Protein AF-A0A520DDN2-F1 (afdb_monomer)

Sequence (140 aa):
MNTTFFPETPAEPDDVPALVARLADALLRRGAMLATAESCTGGLIAGACTDLAGSSAWFDRGYVSYSNEAKAELLGVDAALIAANGAVSEPVARAMAEGAVARTNGRARVAVAVTGVAGPTGGSADKPVGTVWFGWAVDG

Secondary structure (DSSP, 8-state):
--------PPPPPPPHHHHHHHHHHHHHHHT--EEEEESTTTTHHHHHHHHSTTGGGTEEEEEE--SHHHIIIII---HHHHHHH-SSSHHHHHHHHHHHHHTTTTS--EEEEEEE--SSS---SSS-TT-EEEEEEE--

Mean predicted aligned error: 6.08 Å

Structure (mmCIF, N/CA/C/O backbone):
data_AF-A0A520DDN2-F1
#
_entry.id   AF-A0A520DDN2-F1
#
loop_
_atom_site.group_PDB
_atom_site.id
_atom_site.type_symbol
_atom_site.label_atom_id
_atom_site.label_alt_id
_atom_site.label_comp_id
_atom_site.label_asym_id
_atom_site.label_entity_id
_atom_site.label_seq_id
_atom_site.pdbx_PDB_ins_code
_atom_site.Cartn_x
_atom_site.Cartn_y
_atom_site.Cartn_z
_atom_site.occupancy
_atom_site.B_iso_or_equiv
_atom_site.auth_seq_id
_atom_site.auth_comp_id
_atom_site.auth_asym_id
_atom_site.auth_atom_id
_atom_site.pdbx_PDB_model_num
ATOM 1 N N . MET A 1 1 ? -45.063 -3.574 -23.829 1.00 41.28 1 MET A N 1
ATOM 2 C CA . MET A 1 1 ? -43.691 -3.877 -23.369 1.00 41.28 1 MET A CA 1
ATOM 3 C C . MET A 1 1 ? -42.887 -2.607 -23.570 1.00 41.28 1 MET A C 1
ATOM 5 O O . MET A 1 1 ? -42.672 -2.236 -24.712 1.00 41.28 1 MET A O 1
ATOM 9 N N . ASN A 1 2 ? -42.609 -1.868 -22.494 1.00 33.78 2 ASN A N 1
ATOM 10 C CA . ASN A 1 2 ? -41.931 -0.573 -22.560 1.00 33.78 2 ASN A CA 1
ATOM 11 C C . ASN A 1 2 ? -40.497 -0.762 -22.060 1.00 33.78 2 ASN A C 1
ATOM 13 O O . ASN A 1 2 ? -40.289 -0.974 -20.867 1.00 33.78 2 ASN A O 1
ATOM 17 N N . THR A 1 3 ? -39.536 -0.762 -22.976 1.00 40.25 3 THR A N 1
ATOM 18 C CA . THR A 1 3 ? -38.112 -0.884 -22.660 1.00 40.25 3 THR A CA 1
ATOM 19 C C . THR A 1 3 ? -37.570 0.524 -22.452 1.00 40.25 3 THR A C 1
ATOM 21 O O . THR A 1 3 ? -37.265 1.227 -23.412 1.00 40.25 3 THR A O 1
ATOM 24 N N . THR A 1 4 ? -37.506 0.972 -21.200 1.00 45.25 4 THR A N 1
ATOM 25 C CA . THR A 1 4 ? -36.822 2.222 -20.857 1.00 45.25 4 THR A CA 1
ATOM 26 C C . THR A 1 4 ? -35.322 1.996 -21.020 1.00 45.25 4 THR A C 1
ATOM 28 O O . THR A 1 4 ? -34.721 1.210 -20.291 1.00 45.25 4 THR A O 1
ATOM 31 N N . PHE A 1 5 ? -34.733 2.652 -22.015 1.00 50.38 5 PHE A N 1
ATOM 32 C CA . PHE A 1 5 ? -33.292 2.713 -22.221 1.00 50.38 5 PHE A CA 1
ATOM 33 C C . PHE A 1 5 ? -32.734 3.742 -21.229 1.00 50.38 5 PHE A C 1
ATOM 35 O O . PHE A 1 5 ? -32.996 4.935 -21.374 1.00 50.38 5 PHE A O 1
ATOM 42 N N . PHE A 1 6 ? -32.024 3.294 -20.195 1.00 48.97 6 PHE A N 1
ATOM 43 C CA . PHE A 1 6 ? -31.184 4.185 -19.398 1.00 48.97 6 PHE A CA 1
ATOM 44 C C . PHE A 1 6 ? -29.849 4.316 -20.134 1.00 48.97 6 PHE A C 1
ATOM 46 O O . PHE A 1 6 ? -29.169 3.303 -20.303 1.00 48.97 6 PHE A O 1
ATOM 53 N N . PRO A 1 7 ? -29.457 5.508 -20.611 1.00 48.28 7 PRO A N 1
ATOM 54 C CA . PRO A 1 7 ? -28.074 5.705 -20.992 1.00 48.28 7 PRO A CA 1
ATOM 55 C C . PRO A 1 7 ? -27.267 5.695 -19.691 1.00 48.28 7 PRO A C 1
ATOM 57 O O . PRO A 1 7 ? -27.380 6.616 -18.885 1.00 48.28 7 PRO A O 1
ATOM 60 N N . GLU A 1 8 ? -26.481 4.644 -19.454 1.00 53.81 8 GLU A N 1
ATOM 61 C CA . GLU A 1 8 ? -25.382 4.750 -18.498 1.00 53.81 8 GLU A CA 1
ATOM 62 C C . GLU A 1 8 ? -24.346 5.683 -19.118 1.00 53.81 8 GLU A C 1
ATOM 64 O O . GLU A 1 8 ? -23.491 5.284 -19.908 1.00 53.81 8 GLU A O 1
ATOM 69 N N . THR A 1 9 ? -24.469 6.972 -18.816 1.00 53.81 9 THR A N 1
ATOM 70 C CA . THR A 1 9 ? -23.337 7.886 -18.910 1.00 53.81 9 THR A CA 1
ATOM 71 C C . THR A 1 9 ? -22.232 7.274 -18.044 1.00 53.81 9 THR A C 1
ATOM 73 O O . THR A 1 9 ? -22.522 6.966 -16.884 1.00 53.81 9 THR A O 1
ATOM 76 N N . PRO A 1 10 ? -20.998 7.064 -18.542 1.00 53.00 10 PRO A N 1
ATOM 77 C CA . PRO A 1 10 ? -19.908 6.670 -17.662 1.00 53.00 10 PRO A CA 1
ATOM 78 C C . PRO A 1 10 ? -19.833 7.739 -16.574 1.00 53.00 10 PRO A C 1
ATOM 80 O O . PRO A 1 10 ? -19.725 8.923 -16.904 1.00 53.00 10 PRO A O 1
ATOM 83 N N . ALA A 1 11 ? -19.986 7.351 -15.307 1.00 61.81 11 ALA A N 1
ATOM 84 C CA . ALA A 1 11 ? -19.748 8.270 -14.205 1.00 61.81 11 ALA A CA 1
ATOM 85 C C . ALA A 1 11 ? -18.371 8.912 -14.428 1.00 61.81 11 ALA A C 1
ATOM 87 O O . ALA A 1 11 ? -17.435 8.211 -14.833 1.00 61.81 11 ALA A O 1
ATOM 88 N N . GLU A 1 12 ? -18.251 10.230 -14.224 1.00 59.62 12 GLU A N 1
ATOM 89 C CA . GLU A 1 12 ? -16.920 10.831 -14.139 1.00 59.62 12 GLU A CA 1
ATOM 90 C C . GLU A 1 12 ? -16.089 9.994 -13.160 1.00 59.62 12 GLU A C 1
ATOM 92 O O . GLU A 1 12 ? -16.632 9.546 -12.145 1.00 59.62 12 GLU A O 1
ATOM 97 N N . PRO A 1 13 ? -14.818 9.703 -13.480 1.00 61.97 13 PRO A N 1
ATOM 98 C CA . PRO A 1 13 ? -13.995 8.915 -12.586 1.00 61.97 13 PRO A CA 1
ATOM 99 C C . PRO A 1 13 ? -13.973 9.614 -11.229 1.00 61.97 13 PRO A C 1
ATOM 101 O O . PRO A 1 13 ? -13.582 10.778 -11.148 1.00 61.97 13 PRO A O 1
ATOM 104 N N . ASP A 1 14 ? -14.425 8.904 -10.192 1.00 75.06 14 ASP A N 1
ATOM 105 C CA . ASP A 1 14 ? -14.370 9.396 -8.820 1.00 75.06 14 ASP A CA 1
ATOM 106 C C . ASP A 1 14 ? -12.951 9.907 -8.544 1.00 75.06 14 ASP A C 1
ATOM 108 O O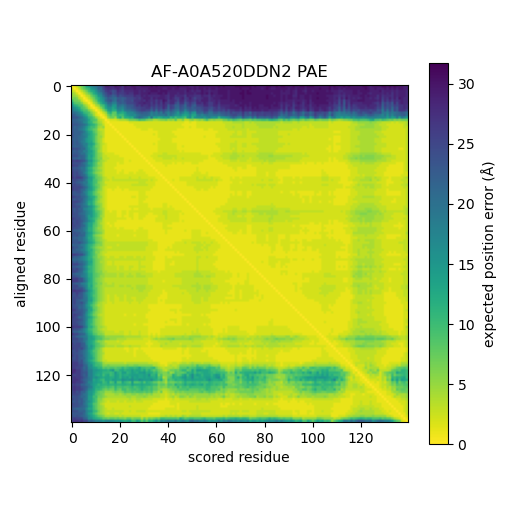 . ASP A 1 14 ? -11.960 9.208 -8.801 1.00 75.06 14 ASP A O 1
ATOM 112 N N . ASP A 1 15 ? -12.847 11.127 -8.024 1.00 90.56 15 ASP A N 1
ATOM 113 C CA . ASP A 1 15 ? -11.567 11.632 -7.561 1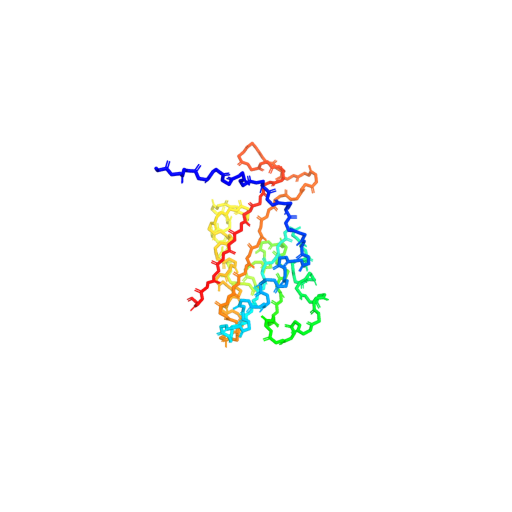.00 90.56 15 ASP A CA 1
ATOM 114 C C . ASP A 1 15 ? -11.072 10.815 -6.350 1.00 90.56 15 ASP A C 1
ATOM 116 O O . ASP A 1 15 ? -11.807 10.059 -5.704 1.00 90.56 15 ASP A O 1
ATOM 120 N N . VAL A 1 16 ? -9.774 10.918 -6.053 1.00 95.25 16 VAL A N 1
ATOM 121 C CA . VAL A 1 16 ? -9.167 10.158 -4.949 1.00 95.25 16 VAL A CA 1
ATOM 122 C C . VAL A 1 16 ? -9.887 10.410 -3.609 1.00 95.25 16 VAL A C 1
ATOM 124 O O . VAL A 1 16 ? -10.173 9.426 -2.921 1.00 95.25 16 VAL A O 1
ATOM 127 N N . PRO A 1 17 ? -10.247 11.655 -3.231 1.00 96.12 17 PRO A N 1
ATOM 128 C CA . PRO A 1 17 ? -11.042 11.910 -2.029 1.00 96.12 17 PRO A CA 1
ATOM 129 C C . PRO A 1 17 ? -12.378 11.152 -1.977 1.00 96.12 17 PRO A C 1
ATOM 131 O O . PRO A 1 17 ? -12.698 10.561 -0.941 1.00 96.12 17 PRO A O 1
ATOM 134 N N . ALA A 1 18 ? -13.146 11.115 -3.071 1.00 96.00 18 ALA A N 1
ATOM 135 C CA . ALA A 1 18 ? -14.413 10.388 -3.131 1.00 96.00 18 ALA A CA 1
ATOM 136 C C . ALA A 1 18 ? -14.215 8.872 -2.964 1.00 96.00 18 ALA A C 1
ATOM 138 O O . ALA A 1 18 ? -14.951 8.223 -2.211 1.00 96.00 18 ALA A O 1
ATOM 139 N N . LEU A 1 19 ? -13.182 8.302 -3.595 1.00 96.75 19 LEU A N 1
ATOM 140 C CA . LEU A 1 19 ? -12.828 6.887 -3.431 1.00 96.75 19 LEU A CA 1
ATOM 141 C C . LEU A 1 19 ? -12.426 6.555 -1.988 1.00 96.75 19 LEU A C 1
ATOM 143 O O . LEU A 1 19 ? -12.867 5.540 -1.443 1.00 96.75 19 LEU A O 1
ATOM 147 N N . VAL A 1 20 ? -11.637 7.420 -1.347 1.00 98.12 20 VAL A N 1
ATOM 148 C CA . VAL A 1 20 ? -11.234 7.265 0.059 1.00 98.12 20 VA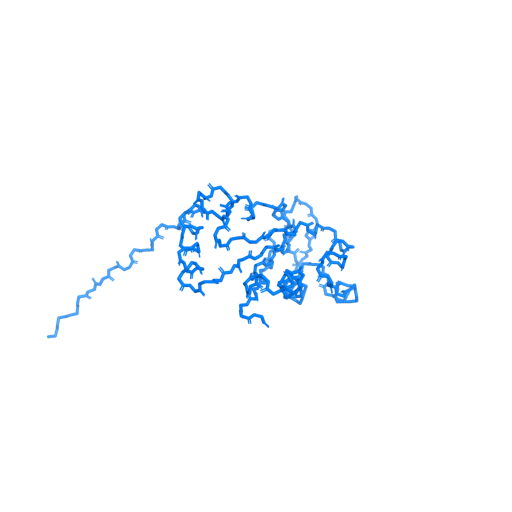L A CA 1
ATOM 149 C C . VAL A 1 20 ? -12.449 7.322 0.988 1.00 98.12 20 VAL A C 1
ATOM 151 O O . VAL A 1 20 ? -12.570 6.480 1.876 1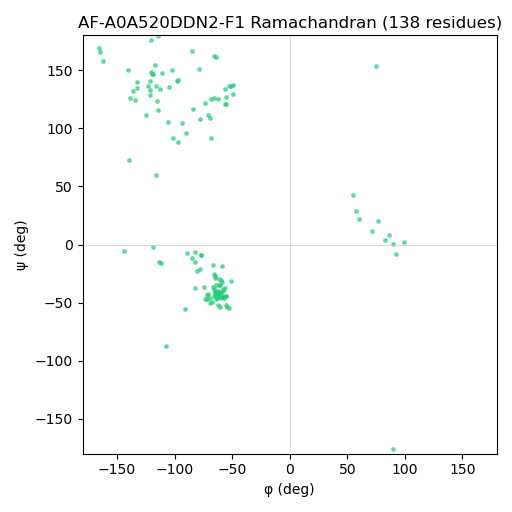.00 98.12 20 VAL A O 1
ATOM 154 N N . ALA A 1 21 ? -13.390 8.243 0.763 1.00 97.94 21 ALA A N 1
ATOM 155 C CA . ALA A 1 21 ? -14.617 8.329 1.557 1.00 97.94 21 ALA A CA 1
ATOM 156 C C . ALA A 1 21 ? -15.470 7.051 1.453 1.00 97.94 21 ALA A C 1
ATOM 158 O O . ALA A 1 21 ? -15.958 6.541 2.464 1.00 97.94 21 ALA A O 1
ATOM 159 N N . ARG A 1 22 ? -15.598 6.484 0.246 1.00 97.88 22 ARG A N 1
ATOM 160 C CA . ARG A 1 22 ? -16.299 5.208 0.021 1.00 97.88 22 ARG A CA 1
ATOM 161 C C . ARG A 1 22 ? -15.592 4.032 0.699 1.00 97.88 22 ARG A C 1
ATOM 163 O O . ARG A 1 22 ? -16.255 3.157 1.258 1.00 97.88 22 ARG A O 1
ATOM 170 N N . LEU A 1 23 ? -14.260 4.006 0.658 1.00 97.62 23 LEU A N 1
ATOM 171 C CA . LEU A 1 23 ? -13.450 2.989 1.328 1.00 97.62 23 LEU A CA 1
ATOM 172 C C . LEU A 1 23 ? -13.611 3.061 2.853 1.00 97.62 23 LEU A C 1
ATOM 174 O O . LEU A 1 23 ? -13.865 2.035 3.485 1.00 97.62 23 LEU A O 1
ATOM 178 N N . ALA A 1 24 ? -13.528 4.264 3.425 1.00 98.44 24 ALA A N 1
ATOM 179 C CA . ALA A 1 24 ? -13.726 4.514 4.849 1.00 98.44 24 ALA A CA 1
ATOM 180 C C . ALA A 1 24 ? -15.083 3.989 5.328 1.00 98.44 24 ALA A C 1
ATOM 182 O O . ALA A 1 24 ? -15.163 3.198 6.265 1.00 98.44 24 ALA A O 1
ATOM 183 N N . ASP A 1 25 ? -16.150 4.372 4.633 1.00 98.44 25 ASP A N 1
ATOM 184 C CA . ASP A 1 25 ? -17.517 3.952 4.924 1.00 98.44 25 ASP A CA 1
ATOM 185 C C . ASP A 1 25 ? -17.691 2.418 4.838 1.00 98.44 25 ASP A C 1
ATOM 187 O O . ASP A 1 25 ? -18.307 1.793 5.708 1.00 98.44 25 ASP A O 1
ATOM 191 N N . ALA A 1 26 ? -17.078 1.771 3.842 1.00 97.75 26 ALA A N 1
ATOM 192 C CA . ALA A 1 26 ? -17.086 0.314 3.727 1.00 97.75 26 ALA A CA 1
ATOM 193 C C . ALA A 1 26 ? -16.346 -0.391 4.879 1.00 97.75 26 ALA A C 1
ATOM 195 O O . ALA A 1 26 ? -16.837 -1.407 5.379 1.00 97.75 26 ALA A O 1
ATOM 196 N N . LEU A 1 27 ? -15.195 0.133 5.305 1.00 97.94 27 LEU A N 1
ATOM 197 C CA . LEU A 1 27 ? -14.391 -0.431 6.393 1.00 97.94 27 LEU A CA 1
ATOM 198 C C . LEU A 1 27 ? -15.050 -0.226 7.760 1.00 97.94 27 LEU A C 1
ATOM 200 O O . LEU A 1 27 ? -15.153 -1.179 8.534 1.00 97.94 27 LEU A O 1
ATOM 204 N N . LEU A 1 28 ? -15.589 0.969 8.015 1.00 98.06 28 LEU A N 1
ATOM 205 C CA . LEU A 1 28 ? -16.316 1.296 9.243 1.00 98.06 28 LEU A CA 1
ATOM 206 C C . LEU A 1 28 ? -17.532 0.387 9.440 1.00 98.06 28 LEU A C 1
ATOM 208 O O . LEU A 1 28 ? -17.709 -0.171 10.521 1.00 98.06 28 LEU A O 1
ATOM 212 N N . ARG A 1 29 ? -18.327 0.149 8.386 1.00 97.81 29 ARG A N 1
ATOM 213 C CA . ARG A 1 29 ? -19.454 -0.801 8.449 1.00 97.81 29 ARG A CA 1
ATOM 214 C C . ARG A 1 29 ? -19.038 -2.227 8.794 1.00 97.81 29 ARG A C 1
ATOM 216 O O . ARG A 1 29 ? -19.830 -2.966 9.369 1.00 97.81 29 ARG A O 1
ATOM 223 N N . ARG A 1 30 ? -17.827 -2.627 8.406 1.00 96.00 30 ARG A N 1
ATOM 224 C CA . ARG A 1 30 ? -17.276 -3.960 8.680 1.00 96.00 30 ARG A CA 1
ATOM 225 C C . ARG A 1 30 ? -16.527 -4.032 10.011 1.00 96.00 30 ARG A C 1
ATOM 227 O O . ARG A 1 30 ? -16.120 -5.122 10.396 1.00 96.00 30 ARG A O 1
ATOM 234 N N . GLY A 1 31 ? -16.313 -2.903 10.693 1.00 96.00 31 GLY A N 1
ATOM 235 C CA . GLY A 1 31 ? -15.416 -2.830 11.848 1.00 96.00 31 GLY A CA 1
ATOM 236 C C . GLY A 1 31 ? -13.986 -3.272 11.512 1.00 96.00 31 GLY A C 1
ATOM 237 O O . GLY A 1 31 ? -13.303 -3.834 12.364 1.00 96.00 31 GLY A O 1
ATOM 238 N N . ALA A 1 32 ? -13.561 -3.088 10.260 1.00 96.81 32 ALA A N 1
ATOM 239 C CA . ALA A 1 32 ? -12.263 -3.525 9.761 1.00 96.81 32 ALA A CA 1
ATOM 240 C C . ALA A 1 32 ? -11.290 -2.346 9.665 1.00 96.81 32 ALA A C 1
ATOM 242 O O . ALA A 1 32 ? -11.697 -1.218 9.393 1.00 96.81 32 ALA A O 1
ATOM 243 N N . MET A 1 33 ? -9.996 -2.626 9.836 1.00 98.44 33 MET A N 1
ATOM 244 C CA . MET A 1 33 ? -8.930 -1.649 9.609 1.00 98.44 33 MET A CA 1
ATOM 245 C C . MET A 1 33 ? -8.097 -2.008 8.377 1.00 98.44 33 MET A C 1
ATOM 247 O O . MET A 1 33 ? -7.892 -3.191 8.074 1.00 98.44 33 MET A O 1
ATOM 251 N N . LEU A 1 34 ? -7.606 -0.968 7.703 1.00 98.69 34 LEU A N 1
ATOM 252 C CA . LEU A 1 34 ? -6.737 -1.024 6.533 1.00 98.69 34 LEU A CA 1
ATOM 253 C C . LEU A 1 34 ? -5.264 -0.831 6.910 1.00 98.69 34 LEU A C 1
ATOM 255 O O . LEU A 1 34 ? -4.933 0.042 7.712 1.00 98.69 34 LEU A O 1
ATOM 259 N N . ALA A 1 35 ? -4.384 -1.585 6.255 1.00 98.75 35 ALA A N 1
ATOM 260 C CA . ALA A 1 35 ? -2.965 -1.270 6.130 1.00 98.75 35 ALA A CA 1
ATOM 261 C C . ALA A 1 35 ? -2.574 -1.047 4.656 1.00 98.75 35 ALA A C 1
ATOM 263 O O . ALA A 1 35 ? -3.203 -1.593 3.752 1.00 98.75 35 ALA A O 1
ATOM 264 N N . THR A 1 36 ? -1.524 -0.271 4.384 1.00 98.81 36 THR A N 1
ATOM 265 C CA . THR A 1 36 ? -0.990 -0.105 3.015 1.00 98.81 36 THR A CA 1
ATOM 266 C C . THR A 1 36 ? 0.451 -0.591 2.910 1.00 98.81 36 THR A C 1
ATOM 268 O O . THR A 1 36 ? 1.222 -0.462 3.857 1.00 98.81 36 THR A O 1
ATOM 271 N N . ALA A 1 37 ? 0.835 -1.133 1.755 1.00 98.88 37 ALA A N 1
ATOM 272 C CA . ALA A 1 37 ? 2.218 -1.435 1.391 1.00 98.88 37 ALA A CA 1
ATOM 273 C C . ALA A 1 37 ? 2.577 -0.756 0.066 1.00 98.88 37 ALA A C 1
ATOM 275 O O . ALA A 1 37 ? 2.098 -1.118 -1.002 1.00 98.88 37 ALA A O 1
ATOM 276 N N . GLU A 1 38 ? 3.447 0.237 0.119 1.00 98.81 38 GLU A N 1
ATOM 277 C CA . GLU A 1 38 ? 3.693 1.156 -0.982 1.00 98.81 38 GLU A CA 1
ATOM 278 C C . GLU A 1 38 ? 5.156 1.119 -1.410 1.00 98.81 38 GLU A C 1
ATOM 280 O O . GLU A 1 38 ? 6.064 1.262 -0.593 1.00 98.81 38 GLU A O 1
ATOM 285 N N . SER A 1 39 ? 5.389 0.943 -2.710 1.00 97.94 39 SER A N 1
ATOM 286 C CA . SER A 1 39 ? 6.699 1.137 -3.330 1.00 97.94 39 SER A CA 1
ATOM 287 C C . SER A 1 39 ? 6.667 2.419 -4.164 1.00 97.94 39 SER A C 1
ATOM 289 O O . SER A 1 39 ? 6.957 3.493 -3.649 1.00 97.94 39 SER A O 1
ATOM 291 N N . CYS A 1 40 ? 6.255 2.351 -5.432 1.00 96.44 40 CYS A N 1
ATOM 292 C CA . CYS A 1 40 ? 6.331 3.479 -6.368 1.00 96.44 40 CYS A CA 1
ATOM 293 C C . CYS A 1 40 ? 5.425 4.675 -6.023 1.00 96.44 40 CYS A C 1
ATOM 295 O O . CYS A 1 40 ? 5.667 5.766 -6.526 1.00 96.44 40 CYS A O 1
ATOM 297 N N . THR A 1 41 ? 4.410 4.495 -5.172 1.00 97.56 41 THR A N 1
ATOM 298 C CA . THR A 1 41 ? 3.546 5.584 -4.686 1.00 97.56 41 THR A CA 1
ATOM 299 C C . THR A 1 41 ? 4.127 6.321 -3.484 1.00 97.56 41 THR A C 1
ATOM 301 O O . THR A 1 41 ? 3.615 7.374 -3.133 1.00 97.56 41 THR A O 1
ATOM 304 N N . GLY A 1 42 ? 5.180 5.804 -2.841 1.00 97.25 42 GLY A N 1
ATOM 305 C CA . GLY A 1 42 ? 5.933 6.536 -1.818 1.00 97.25 42 GLY A CA 1
ATOM 306 C C . GLY A 1 42 ? 5.137 6.992 -0.587 1.00 97.25 42 GLY A C 1
ATOM 307 O O . GLY A 1 42 ? 5.568 7.927 0.078 1.00 97.25 42 GLY A O 1
ATOM 308 N N . GLY A 1 43 ? 3.996 6.367 -0.279 1.00 98.25 43 GLY A N 1
ATOM 309 C CA . GLY A 1 43 ? 3.137 6.757 0.844 1.00 98.25 43 GLY A CA 1
ATOM 310 C C . GLY A 1 43 ? 1.937 7.623 0.456 1.00 98.25 43 GLY A C 1
ATOM 311 O O . GLY A 1 43 ? 1.186 8.032 1.336 1.00 98.25 43 GLY A O 1
ATOM 312 N N . LEU A 1 44 ? 1.732 7.920 -0.831 1.00 98.38 44 LEU A N 1
ATOM 313 C CA . LEU A 1 44 ? 0.605 8.739 -1.289 1.00 98.38 44 LEU A CA 1
ATOM 314 C C . LEU A 1 44 ? -0.761 8.083 -1.038 1.00 98.38 44 LEU A C 1
ATOM 316 O O . LEU A 1 44 ? -1.735 8.801 -0.831 1.00 98.38 44 LEU A O 1
ATOM 320 N N . ILE A 1 45 ? -0.853 6.748 -1.014 1.00 98.56 45 ILE A N 1
ATOM 321 C CA . ILE A 1 45 ? -2.116 6.064 -0.691 1.00 98.56 45 ILE A CA 1
ATOM 322 C C . ILE A 1 45 ? -2.424 6.231 0.796 1.00 98.56 45 ILE A C 1
ATOM 324 O O . ILE A 1 45 ? -3.543 6.604 1.149 1.00 98.56 45 ILE A O 1
ATOM 328 N N . ALA A 1 46 ? -1.435 6.002 1.666 1.00 98.81 46 ALA A N 1
ATOM 329 C CA . ALA A 1 46 ? -1.558 6.280 3.092 1.00 98.81 46 ALA A CA 1
ATOM 330 C C . ALA A 1 46 ? -1.913 7.752 3.343 1.00 98.81 46 ALA A C 1
ATOM 332 O O . ALA A 1 46 ? -2.856 8.015 4.080 1.00 98.81 46 ALA A O 1
ATOM 333 N N . GLY A 1 47 ? -1.226 8.685 2.673 1.00 98.69 47 GLY A N 1
ATOM 334 C CA . GLY A 1 47 ? -1.490 10.123 2.746 1.00 98.69 47 GLY A CA 1
ATOM 335 C C . GLY A 1 47 ? -2.942 10.456 2.416 1.00 98.69 47 GLY A C 1
ATOM 336 O O . GLY A 1 47 ? -3.644 11.009 3.258 1.00 98.69 47 GLY A O 1
ATOM 337 N N . ALA A 1 48 ? -3.429 9.999 1.258 1.00 98.50 48 ALA A N 1
ATOM 338 C CA . ALA A 1 48 ? -4.817 10.196 0.847 1.00 98.50 48 ALA A CA 1
ATOM 339 C C . ALA A 1 48 ? -5.824 9.606 1.851 1.00 98.50 48 ALA A C 1
ATOM 341 O O . ALA A 1 48 ? -6.856 10.217 2.120 1.00 98.50 48 ALA A O 1
ATOM 342 N N . CYS A 1 49 ? -5.529 8.440 2.439 1.00 98.69 49 CYS A N 1
ATOM 343 C CA . CYS A 1 49 ? -6.369 7.857 3.488 1.00 98.69 49 CYS A CA 1
ATOM 344 C C . CYS A 1 49 ? -6.381 8.723 4.754 1.00 98.69 49 CYS A C 1
ATOM 346 O O . CYS A 1 49 ? -7.436 8.923 5.352 1.00 98.69 49 CYS A O 1
ATOM 348 N N . THR A 1 50 ? -5.217 9.227 5.171 1.00 98.50 50 THR A N 1
ATOM 349 C CA . THR A 1 50 ? -5.072 10.011 6.402 1.00 98.50 50 THR A CA 1
ATOM 350 C C . THR A 1 50 ? -5.545 11.456 6.276 1.00 98.50 50 THR A C 1
ATOM 352 O O . THR A 1 50 ? -5.896 12.045 7.296 1.00 98.50 50 THR A O 1
ATOM 355 N N . ASP A 1 51 ? -5.626 11.991 5.056 1.00 98.31 51 ASP A N 1
ATOM 356 C CA . ASP A 1 51 ? -6.195 13.312 4.766 1.00 98.31 51 ASP A CA 1
ATOM 357 C C . ASP A 1 51 ? -7.706 13.365 5.052 1.00 98.31 51 ASP A C 1
ATOM 359 O O . ASP A 1 51 ? -8.248 14.428 5.367 1.00 98.31 51 ASP A O 1
ATOM 363 N N . LEU A 1 52 ? -8.403 12.221 5.001 1.00 98.12 52 LEU A N 1
ATOM 364 C CA . LEU A 1 52 ? -9.799 12.140 5.419 1.00 98.12 52 LEU A CA 1
ATOM 365 C C . LEU A 1 52 ? -9.911 12.200 6.951 1.00 98.12 52 LEU A C 1
ATOM 367 O O . LEU A 1 52 ? -9.399 11.343 7.678 1.00 98.12 52 LEU A O 1
ATOM 371 N N . ALA A 1 53 ? -10.659 13.185 7.452 1.00 97.94 53 ALA A N 1
ATOM 372 C CA . ALA A 1 53 ? -10.955 13.307 8.876 1.00 97.94 53 ALA A CA 1
ATOM 373 C C . ALA A 1 53 ? -11.622 12.031 9.428 1.00 97.94 53 ALA A C 1
ATOM 375 O O . ALA A 1 53 ? -12.557 11.491 8.839 1.00 97.94 53 ALA A O 1
ATOM 376 N N . GLY A 1 54 ? -11.150 11.559 10.587 1.00 97.94 54 GLY A N 1
ATOM 377 C CA . GLY A 1 54 ? -11.627 10.313 11.202 1.00 97.94 54 GLY A CA 1
ATOM 378 C C . GLY A 1 54 ? -10.926 9.042 10.706 1.00 97.94 54 GLY A C 1
ATOM 379 O O . GLY A 1 54 ? -11.330 7.945 11.088 1.00 97.94 54 GLY A O 1
ATOM 380 N N . SER A 1 55 ? -9.862 9.168 9.905 1.00 98.25 55 SER A N 1
ATOM 381 C CA . SER A 1 55 ? -9.036 8.051 9.416 1.00 98.25 55 SER A CA 1
ATOM 382 C C . SER A 1 55 ? -8.535 7.098 10.506 1.00 98.25 55 SER A C 1
ATOM 384 O O . SER A 1 55 ? -8.470 5.892 10.279 1.00 98.25 55 SER A O 1
ATOM 386 N N . SER A 1 56 ? -8.297 7.584 11.726 1.00 98.19 56 SER A N 1
ATOM 387 C CA . SER A 1 56 ? -7.898 6.756 12.876 1.00 98.19 56 SER A CA 1
ATOM 388 C C . SER A 1 56 ? -8.889 5.643 13.245 1.00 98.19 56 SER A C 1
ATOM 390 O O . SER A 1 56 ? -8.509 4.700 13.935 1.00 98.19 56 SER A O 1
ATOM 392 N N . ALA A 1 57 ? -10.147 5.729 12.801 1.00 98.25 57 ALA A N 1
ATOM 393 C CA . ALA A 1 57 ? -11.160 4.709 13.057 1.00 98.25 57 ALA A CA 1
ATOM 394 C C . ALA A 1 57 ? -11.098 3.509 12.090 1.00 98.25 57 ALA A C 1
ATOM 396 O O . ALA A 1 57 ? -11.717 2.485 12.367 1.00 98.25 57 ALA A O 1
ATOM 397 N N . TRP A 1 58 ? -10.387 3.619 10.962 1.00 98.44 58 TRP A N 1
ATOM 398 C CA . TRP A 1 58 ? -10.400 2.597 9.902 1.00 98.44 58 TRP A CA 1
ATOM 399 C C . TRP A 1 58 ? -9.051 2.390 9.191 1.00 98.44 58 TRP A C 1
ATOM 401 O O . TRP A 1 58 ? -8.915 1.459 8.399 1.00 98.44 58 TRP A O 1
ATOM 411 N N . PHE A 1 59 ? -8.034 3.196 9.489 1.00 98.75 59 PHE A N 1
ATOM 412 C CA . PHE A 1 59 ? -6.670 3.062 8.979 1.00 98.75 59 PHE A CA 1
ATOM 413 C C . PHE A 1 59 ? -5.702 2.758 10.132 1.00 98.75 59 PHE A C 1
ATOM 415 O O . PHE A 1 59 ? -5.643 3.512 11.101 1.00 98.75 59 PHE A O 1
ATOM 422 N N . ASP A 1 60 ? -4.949 1.656 10.049 1.00 98.56 60 ASP A N 1
ATOM 423 C CA . ASP A 1 60 ? -3.984 1.248 11.087 1.00 98.56 60 ASP A CA 1
ATOM 424 C C . ASP A 1 60 ? -2.585 1.817 10.816 1.00 98.56 60 ASP A C 1
ATOM 426 O O . ASP A 1 60 ? -2.014 2.487 11.677 1.00 98.56 60 ASP A O 1
ATOM 430 N N . ARG A 1 61 ? -2.014 1.549 9.632 1.00 98.56 61 ARG A N 1
ATOM 431 C CA . ARG A 1 61 ? -0.656 1.988 9.258 1.00 98.56 61 ARG A CA 1
ATOM 432 C C . ARG A 1 61 ? -0.377 1.876 7.760 1.00 98.56 61 ARG A C 1
ATOM 434 O O . ARG A 1 61 ? -1.040 1.127 7.049 1.00 98.56 61 ARG A O 1
ATOM 441 N N . GLY A 1 62 ? 0.698 2.521 7.318 1.00 98.62 62 GLY A N 1
ATOM 442 C CA . GLY A 1 62 ? 1.297 2.303 6.001 1.00 98.62 62 GLY A CA 1
ATOM 443 C C . GLY A 1 62 ? 2.751 1.842 6.094 1.00 98.62 62 GLY A C 1
ATOM 444 O O . GLY A 1 62 ? 3.480 2.226 7.009 1.00 98.62 62 GLY A O 1
ATOM 445 N N . TYR A 1 63 ? 3.173 1.033 5.127 1.00 98.75 63 TYR A N 1
ATOM 446 C CA . TYR A 1 63 ? 4.546 0.581 4.930 1.00 98.75 63 TYR A CA 1
ATOM 447 C C . TYR A 1 63 ? 5.080 1.148 3.622 1.00 98.75 63 TYR A C 1
ATOM 449 O O . TYR A 1 63 ? 4.614 0.763 2.555 1.00 98.75 63 TYR A O 1
ATOM 457 N N . VAL A 1 64 ? 6.102 1.999 3.676 1.00 98.75 64 VAL A N 1
ATOM 458 C CA . VAL A 1 64 ? 6.830 2.409 2.467 1.00 98.75 64 VAL A CA 1
ATOM 459 C C . VAL A 1 64 ? 8.042 1.492 2.299 1.00 98.75 64 VAL A C 1
ATOM 461 O O . VAL A 1 64 ? 9.026 1.606 3.022 1.00 98.75 64 VAL A O 1
ATOM 464 N N . SER A 1 65 ? 7.954 0.549 1.360 1.00 98.31 65 SER A N 1
ATOM 465 C CA . SER A 1 65 ? 8.926 -0.534 1.130 1.00 98.31 65 SER A CA 1
ATOM 466 C C . SER A 1 65 ? 9.578 -0.413 -0.251 1.00 98.31 65 SER A C 1
ATOM 468 O O . SER A 1 65 ? 9.457 -1.277 -1.122 1.00 98.31 65 SER A O 1
ATOM 470 N N . TYR A 1 66 ? 10.254 0.716 -0.479 1.00 96.38 66 TYR A N 1
ATOM 471 C CA . TYR A 1 66 ? 10.736 1.102 -1.809 1.00 96.38 66 TYR A CA 1
ATOM 472 C C . TYR A 1 66 ? 11.777 0.128 -2.386 1.00 96.38 66 TYR A C 1
ATOM 474 O O . TYR A 1 66 ? 11.654 -0.297 -3.536 1.00 96.38 66 TYR A O 1
ATOM 482 N N . SER A 1 67 ? 12.767 -0.281 -1.588 1.00 96.81 67 SER A N 1
ATOM 483 C CA . SER A 1 67 ? 13.801 -1.230 -2.020 1.00 96.81 67 SER A CA 1
ATOM 484 C C . SER A 1 67 ? 13.360 -2.690 -1.874 1.00 96.81 67 SER A C 1
ATOM 486 O O . SER A 1 67 ? 12.349 -2.992 -1.234 1.00 96.81 67 SER A O 1
ATOM 488 N N . ASN A 1 68 ? 14.107 -3.612 -2.482 1.00 97.44 68 ASN A N 1
ATOM 489 C CA . ASN A 1 68 ? 13.855 -5.048 -2.328 1.00 97.44 68 ASN A CA 1
ATOM 490 C C . ASN A 1 68 ? 14.106 -5.499 -0.884 1.00 97.44 68 ASN A C 1
ATOM 492 O O . ASN A 1 68 ? 13.338 -6.283 -0.337 1.00 97.44 68 ASN A O 1
ATOM 496 N N . GLU A 1 69 ? 15.133 -4.939 -0.252 1.00 98.12 69 GLU A N 1
ATOM 497 C CA . GLU A 1 69 ? 15.488 -5.172 1.146 1.00 98.12 69 GLU A CA 1
ATOM 498 C C . GLU A 1 69 ? 14.359 -4.695 2.062 1.00 98.12 69 GLU A C 1
ATOM 500 O O . GLU A 1 69 ? 13.912 -5.443 2.923 1.00 98.12 69 GLU A O 1
ATOM 505 N N . ALA A 1 70 ? 13.794 -3.510 1.805 1.00 98.50 70 ALA A N 1
ATOM 506 C CA . ALA A 1 70 ? 12.668 -2.999 2.579 1.00 98.50 70 ALA A CA 1
ATOM 507 C C . ALA A 1 70 ? 11.412 -3.878 2.436 1.00 98.50 70 ALA A C 1
ATOM 509 O O . ALA A 1 70 ? 10.673 -4.051 3.405 1.00 98.50 70 ALA A O 1
ATOM 510 N N . LYS A 1 71 ? 11.163 -4.470 1.256 1.00 98.69 71 LYS A N 1
ATOM 511 C CA . LYS A 1 71 ? 10.075 -5.453 1.072 1.00 98.69 71 LYS A CA 1
ATOM 512 C C . LYS A 1 71 ? 10.300 -6.693 1.944 1.00 98.69 71 LYS A C 1
ATOM 514 O O . LYS A 1 71 ? 9.359 -7.178 2.571 1.00 98.69 71 LYS A O 1
ATOM 519 N N . ALA A 1 72 ? 11.535 -7.177 2.037 1.00 98.25 72 ALA A N 1
ATOM 520 C CA . ALA A 1 72 ? 11.872 -8.310 2.893 1.00 98.25 72 ALA A CA 1
ATOM 521 C C . ALA A 1 72 ? 11.779 -7.960 4.390 1.00 98.25 72 ALA A C 1
ATOM 523 O O . ALA A 1 72 ? 11.090 -8.643 5.146 1.00 98.25 72 ALA A O 1
ATOM 524 N N . GLU A 1 73 ? 12.406 -6.869 4.823 1.00 98.44 73 GLU A N 1
ATOM 525 C CA . GLU A 1 73 ? 12.493 -6.478 6.234 1.00 98.44 73 GLU A CA 1
ATOM 526 C C . GLU A 1 73 ? 11.136 -6.070 6.817 1.00 98.44 73 GLU A C 1
ATOM 528 O O . GLU A 1 73 ? 10.737 -6.558 7.878 1.00 98.44 73 GLU A O 1
ATOM 533 N N . LEU A 1 74 ? 10.407 -5.194 6.119 1.00 98.50 74 LEU A N 1
ATOM 534 C CA . LEU A 1 74 ? 9.171 -4.609 6.639 1.00 98.50 74 LEU A CA 1
ATOM 535 C C . LEU A 1 74 ? 7.973 -5.535 6.454 1.00 98.50 74 LEU A C 1
ATOM 537 O O . LEU A 1 74 ? 7.110 -5.595 7.328 1.00 98.50 74 LEU A O 1
ATOM 541 N N . LEU A 1 75 ? 7.914 -6.251 5.326 1.00 98.56 75 LEU A N 1
ATOM 542 C CA . LEU A 1 75 ? 6.737 -7.027 4.927 1.00 98.56 75 LEU A CA 1
ATOM 543 C C . LEU A 1 75 ? 6.976 -8.538 4.969 1.00 98.56 75 LEU A C 1
ATOM 545 O O . LEU A 1 75 ? 6.015 -9.289 5.049 1.00 98.56 75 LEU A O 1
ATOM 549 N N . GLY A 1 76 ? 8.226 -9.008 5.033 1.00 98.44 76 GLY A N 1
ATOM 550 C CA . GLY A 1 76 ? 8.531 -10.444 5.002 1.00 98.44 76 GLY A CA 1
ATOM 551 C C . GLY A 1 76 ? 8.431 -11.063 3.610 1.00 98.44 76 GLY A C 1
ATOM 552 O O . GLY A 1 76 ? 8.272 -12.274 3.504 1.00 98.44 76 GLY A O 1
ATOM 553 N N . VAL A 1 77 ? 8.508 -10.254 2.548 1.00 98.62 77 VAL A N 1
ATOM 554 C CA . VAL A 1 77 ? 8.542 -10.768 1.174 1.00 98.62 77 VAL A CA 1
ATOM 555 C C . VAL A 1 77 ? 9.837 -11.554 0.968 1.00 98.62 77 VAL A C 1
ATOM 557 O O . VAL A 1 77 ? 10.925 -11.028 1.198 1.00 98.62 77 VAL A O 1
ATOM 560 N N . ASP A 1 78 ? 9.727 -12.802 0.515 1.00 98.38 78 ASP A N 1
ATOM 561 C CA . ASP A 1 78 ? 10.891 -13.647 0.257 1.00 98.38 78 ASP A CA 1
ATOM 562 C C . ASP A 1 78 ? 11.785 -13.035 -0.838 1.00 98.38 78 ASP A C 1
ATOM 564 O O . ASP A 1 78 ? 11.347 -12.763 -1.962 1.00 98.38 78 ASP A O 1
ATOM 568 N N . ALA A 1 79 ? 13.066 -12.842 -0.520 1.00 97.69 79 ALA A N 1
ATOM 569 C CA . ALA A 1 79 ? 14.061 -12.345 -1.461 1.00 97.69 79 ALA A CA 1
ATOM 570 C C . ALA A 1 79 ? 14.195 -13.256 -2.696 1.00 97.69 79 ALA A C 1
ATOM 572 O O . ALA A 1 79 ? 14.429 -12.757 -3.798 1.00 97.69 79 ALA A O 1
ATOM 573 N N . ALA A 1 80 ? 13.989 -14.570 -2.547 1.00 98.19 80 ALA A N 1
ATOM 574 C CA . ALA A 1 80 ? 13.997 -15.513 -3.662 1.00 98.19 80 ALA A CA 1
ATOM 575 C C . ALA A 1 80 ? 12.820 -15.276 -4.626 1.00 98.19 80 ALA A C 1
ATOM 577 O O . ALA A 1 80 ? 12.989 -15.360 -5.844 1.00 98.19 80 ALA A O 1
ATOM 578 N N . LEU A 1 81 ? 11.646 -14.899 -4.103 1.00 98.06 81 LEU A N 1
ATOM 579 C CA . LEU A 1 81 ? 10.471 -14.549 -4.908 1.00 98.06 81 LEU A CA 1
ATOM 580 C C . LEU A 1 81 ? 10.733 -13.296 -5.753 1.00 98.06 81 LEU A C 1
ATOM 582 O O . LEU A 1 81 ? 10.394 -13.265 -6.940 1.00 98.06 81 LEU A O 1
ATOM 586 N N . ILE A 1 82 ? 11.378 -12.289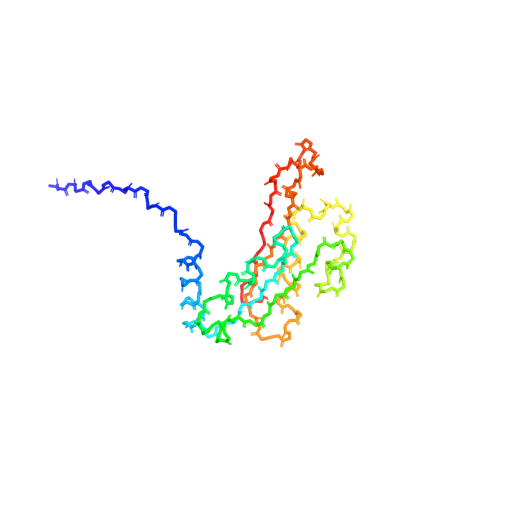 -5.152 1.00 97.31 82 ILE A N 1
ATOM 587 C CA . ILE A 1 82 ? 11.787 -11.058 -5.839 1.00 97.31 82 ILE A CA 1
ATOM 588 C C . ILE A 1 82 ? 12.849 -11.363 -6.900 1.00 97.31 82 ILE A C 1
ATOM 590 O O . ILE A 1 82 ? 12.741 -10.859 -8.015 1.00 97.31 82 ILE A O 1
ATOM 594 N N . ALA A 1 83 ? 13.847 -12.194 -6.591 1.00 95.94 83 ALA A N 1
ATOM 595 C CA . ALA A 1 83 ? 14.892 -12.566 -7.543 1.00 95.94 83 ALA A CA 1
ATOM 596 C C . ALA A 1 83 ? 14.328 -13.310 -8.767 1.00 95.94 83 ALA A C 1
ATOM 598 O O . ALA A 1 83 ? 14.746 -13.042 -9.891 1.00 95.94 83 ALA A O 1
ATOM 599 N N . ALA A 1 84 ? 13.353 -14.201 -8.562 1.00 97.00 84 ALA A N 1
ATOM 600 C CA . ALA A 1 84 ? 12.755 -14.992 -9.635 1.00 97.00 84 ALA A CA 1
ATOM 601 C C . ALA A 1 84 ? 11.793 -14.192 -10.532 1.00 97.00 84 ALA A C 1
ATOM 603 O O . ALA A 1 84 ? 11.741 -14.428 -11.736 1.00 97.00 84 ALA A O 1
ATOM 604 N N . ASN A 1 85 ? 11.027 -13.252 -9.967 1.00 95.50 85 ASN A N 1
ATOM 605 C CA . ASN A 1 85 ? 9.923 -12.589 -10.680 1.00 95.50 85 ASN A CA 1
ATOM 606 C C . ASN A 1 85 ? 10.163 -11.095 -10.944 1.00 95.50 85 ASN A C 1
ATOM 608 O O . ASN A 1 85 ? 9.459 -10.474 -11.748 1.00 95.50 85 ASN A O 1
ATOM 612 N N . GLY A 1 86 ? 11.144 -10.499 -10.268 1.00 95.56 86 GLY A N 1
ATOM 613 C CA . GLY A 1 86 ? 11.340 -9.057 -10.170 1.00 95.56 86 GLY A CA 1
ATOM 614 C C . GLY A 1 86 ? 10.338 -8.388 -9.222 1.00 95.56 86 GLY A C 1
ATOM 615 O O . GLY A 1 86 ? 9.209 -8.846 -9.042 1.00 95.56 86 GLY A O 1
ATOM 616 N N . ALA A 1 87 ? 10.736 -7.248 -8.650 1.00 95.12 87 ALA A N 1
ATOM 617 C CA . ALA A 1 87 ? 9.934 -6.507 -7.671 1.00 95.12 87 ALA A CA 1
ATOM 618 C C . ALA A 1 87 ? 8.581 -6.014 -8.213 1.00 95.12 87 ALA A C 1
ATOM 620 O O . ALA A 1 87 ? 7.622 -5.875 -7.460 1.00 95.12 87 ALA A O 1
ATOM 621 N N . VAL A 1 88 ? 8.505 -5.741 -9.517 1.00 96.75 88 VAL A N 1
ATOM 622 C CA . VAL A 1 88 ? 7.276 -5.351 -10.217 1.00 96.75 88 VAL A CA 1
ATOM 623 C C . VAL A 1 88 ? 6.684 -6.602 -10.862 1.00 96.75 88 VAL A C 1
ATOM 625 O O . VAL A 1 88 ? 7.047 -6.966 -11.985 1.00 96.75 88 VAL A O 1
ATOM 628 N N . SER A 1 89 ? 5.858 -7.322 -10.105 1.00 96.94 89 SER A N 1
ATOM 629 C CA . SER A 1 89 ? 5.220 -8.575 -10.520 1.00 96.94 89 SER A CA 1
ATOM 630 C C . SER A 1 89 ? 4.018 -8.913 -9.630 1.00 96.94 89 SER A C 1
ATOM 632 O O . SER A 1 89 ? 3.946 -8.463 -8.484 1.00 96.94 89 SER A O 1
ATOM 634 N N . GLU A 1 90 ? 3.100 -9.740 -10.139 1.00 97.75 90 GLU A N 1
ATOM 635 C CA . GLU A 1 90 ? 1.965 -10.268 -9.370 1.00 97.75 90 GLU A CA 1
ATOM 636 C C . GLU A 1 90 ? 2.378 -10.942 -8.046 1.00 97.75 90 GLU A C 1
ATOM 638 O O . GLU A 1 90 ? 1.864 -10.530 -7.002 1.00 97.75 90 GLU A O 1
ATOM 643 N N . PRO A 1 91 ? 3.298 -11.936 -8.023 1.00 98.31 91 PRO A N 1
ATOM 644 C CA . PRO A 1 91 ? 3.627 -12.641 -6.785 1.00 98.31 91 PRO A CA 1
ATOM 645 C C . PRO A 1 91 ? 4.205 -11.716 -5.713 1.00 98.31 91 PRO A C 1
ATOM 647 O O . PRO A 1 91 ? 3.906 -11.888 -4.534 1.00 98.31 91 PRO A O 1
ATOM 650 N N . VAL A 1 92 ? 4.985 -10.703 -6.104 1.00 98.50 92 VAL A N 1
ATOM 651 C CA . VAL A 1 92 ? 5.523 -9.723 -5.153 1.00 98.50 92 VAL A CA 1
ATOM 652 C C . VAL A 1 92 ? 4.420 -8.806 -4.626 1.00 98.50 92 VAL A C 1
ATOM 654 O O . VAL A 1 92 ? 4.367 -8.577 -3.421 1.00 98.50 92 VAL A O 1
ATOM 657 N N . ALA A 1 93 ? 3.506 -8.324 -5.475 1.00 98.62 93 ALA A N 1
ATOM 658 C CA . ALA A 1 93 ? 2.379 -7.502 -5.026 1.00 98.62 93 ALA A CA 1
ATOM 659 C C . ALA A 1 93 ? 1.468 -8.258 -4.041 1.00 98.62 93 ALA A C 1
ATOM 661 O O . ALA A 1 93 ? 1.066 -7.703 -3.018 1.00 98.62 93 ALA A O 1
ATOM 662 N N . ARG A 1 94 ? 1.199 -9.542 -4.310 1.00 98.50 94 ARG A N 1
ATOM 663 C CA . ARG A 1 94 ? 0.459 -10.434 -3.406 1.00 98.50 94 ARG A CA 1
ATOM 664 C C . ARG A 1 94 ? 1.173 -10.593 -2.062 1.00 98.50 94 ARG A C 1
ATOM 666 O O . ARG A 1 94 ? 0.585 -10.288 -1.028 1.00 98.50 94 ARG A O 1
ATOM 673 N N . ALA A 1 95 ? 2.452 -10.973 -2.082 1.00 98.56 95 ALA A N 1
ATOM 674 C CA . ALA A 1 95 ? 3.249 -11.152 -0.868 1.00 98.56 95 ALA A CA 1
ATOM 675 C C . ALA A 1 95 ? 3.368 -9.856 -0.044 1.00 98.56 95 ALA A C 1
ATOM 677 O O . ALA A 1 95 ? 3.363 -9.894 1.183 1.00 98.56 95 ALA A O 1
ATOM 678 N N . MET A 1 96 ? 3.438 -8.692 -0.701 1.00 98.81 96 MET A N 1
ATOM 679 C CA . MET A 1 96 ? 3.418 -7.395 -0.021 1.00 98.81 96 MET A CA 1
ATOM 680 C C . MET A 1 96 ? 2.092 -7.147 0.715 1.00 98.81 96 MET A C 1
ATOM 682 O O . MET A 1 96 ? 2.120 -6.648 1.838 1.00 98.81 96 MET A O 1
ATOM 686 N N . ALA A 1 97 ? 0.945 -7.487 0.114 1.00 98.69 97 ALA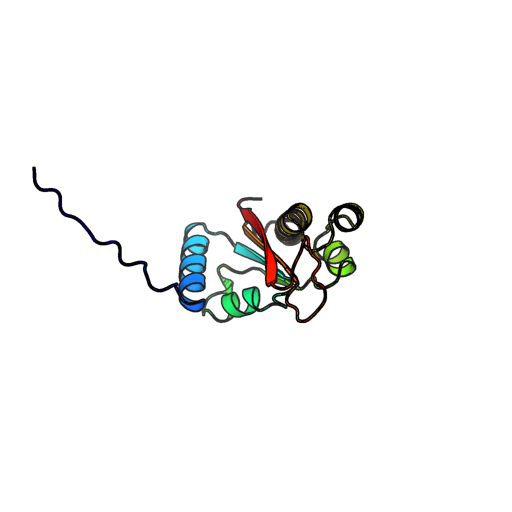 A N 1
ATOM 687 C CA . ALA A 1 97 ? -0.369 -7.297 0.735 1.00 98.69 97 ALA A CA 1
ATOM 688 C C . ALA A 1 97 ? -0.579 -8.241 1.931 1.00 98.69 97 ALA A C 1
ATOM 690 O O . ALA A 1 97 ? -0.976 -7.796 3.008 1.00 98.69 97 ALA A O 1
ATOM 691 N N . GLU A 1 98 ? -0.249 -9.523 1.764 1.00 98.25 98 GLU A N 1
ATOM 692 C CA . GLU A 1 98 ? -0.297 -10.530 2.834 1.00 98.25 98 GLU A CA 1
ATOM 693 C C . GLU A 1 98 ? 0.644 -10.152 3.988 1.00 98.25 98 GLU A C 1
ATOM 695 O O . GLU A 1 98 ? 0.248 -10.138 5.156 1.00 98.25 98 GLU A O 1
ATOM 700 N N . GLY A 1 99 ? 1.873 -9.747 3.653 1.00 98.38 99 GLY A N 1
ATOM 701 C CA . GLY A 1 99 ? 2.854 -9.243 4.606 1.00 98.38 99 GLY A CA 1
ATOM 702 C C . GLY A 1 99 ? 2.345 -8.028 5.378 1.00 98.38 99 GLY A C 1
ATOM 703 O O . GLY A 1 99 ? 2.460 -7.986 6.601 1.00 98.38 99 GLY A O 1
ATOM 704 N N . ALA A 1 100 ? 1.717 -7.061 4.706 1.00 98.56 100 ALA A N 1
ATOM 705 C CA . ALA A 1 100 ? 1.172 -5.874 5.362 1.00 98.56 100 ALA A CA 1
ATOM 706 C C . ALA A 1 100 ? 0.133 -6.232 6.435 1.00 98.56 100 ALA A C 1
ATOM 708 O O . ALA A 1 100 ? 0.219 -5.717 7.550 1.00 98.56 100 ALA A O 1
ATOM 709 N N . VAL A 1 101 ? -0.796 -7.150 6.137 1.00 98.31 101 VAL A N 1
ATOM 710 C CA . VAL A 1 101 ? -1.777 -7.649 7.118 1.00 98.31 101 VAL A CA 1
ATOM 711 C C . VAL A 1 101 ? -1.074 -8.360 8.271 1.00 98.31 101 VAL A C 1
ATOM 713 O O . VAL A 1 101 ? -1.286 -8.000 9.435 1.00 98.31 101 VAL A O 1
ATOM 716 N N . ALA A 1 102 ? -0.194 -9.319 7.967 1.00 97.38 102 ALA A N 1
ATOM 717 C CA . ALA A 1 102 ? 0.502 -10.127 8.969 1.00 97.38 102 ALA A CA 1
ATOM 718 C C . ALA A 1 102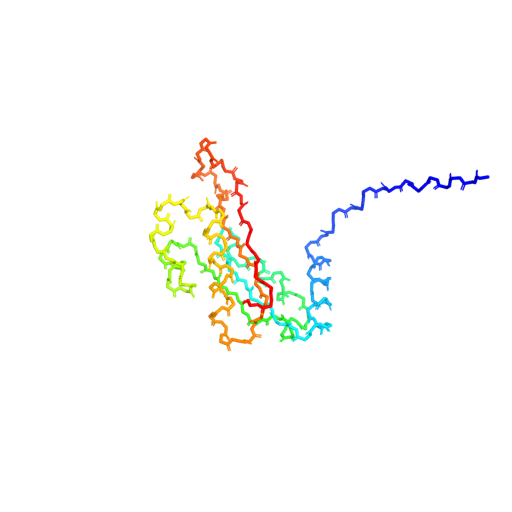 ? 1.284 -9.266 9.977 1.00 97.38 102 ALA A C 1
ATOM 720 O O . ALA A 1 102 ? 1.301 -9.543 11.177 1.00 97.38 102 ALA A O 1
ATOM 721 N N . ARG A 1 103 ? 1.883 -8.167 9.511 1.00 97.94 103 ARG A N 1
ATOM 722 C CA . ARG A 1 103 ? 2.714 -7.265 10.322 1.00 97.94 103 ARG A CA 1
ATOM 723 C C . ARG A 1 103 ? 1.916 -6.328 11.231 1.00 97.94 103 ARG A C 1
ATOM 725 O O . ARG A 1 103 ? 2.503 -5.680 12.101 1.00 97.94 103 ARG A O 1
ATOM 732 N N . THR A 1 104 ? 0.591 -6.280 11.088 1.00 97.25 104 THR A N 1
ATOM 733 C CA . THR A 1 104 ? -0.284 -5.517 11.995 1.00 97.25 104 THR A CA 1
ATOM 734 C C . THR A 1 104 ? -0.627 -6.266 13.285 1.00 97.25 104 THR A C 1
ATOM 736 O O . THR A 1 104 ? -1.236 -5.680 14.181 1.00 97.25 104 THR A O 1
ATOM 739 N N . ASN A 1 105 ? -0.230 -7.540 13.411 1.00 93.88 105 ASN A N 1
ATOM 740 C CA . ASN A 1 105 ? -0.569 -8.410 14.543 1.00 93.88 105 ASN A CA 1
ATOM 741 C C . ASN A 1 105 ? -2.091 -8.504 14.779 1.00 93.88 105 ASN A C 1
ATOM 743 O O . ASN A 1 105 ? -2.565 -8.417 15.911 1.00 93.88 105 ASN A O 1
ATOM 747 N N . GLY A 1 106 ? -2.859 -8.641 13.692 1.00 92.31 106 GLY A N 1
ATOM 748 C CA . GLY A 1 106 ? -4.312 -8.837 13.717 1.00 92.31 106 GLY A CA 1
ATOM 749 C C . GLY A 1 106 ? -5.153 -7.565 13.854 1.00 92.31 106 GLY A C 1
ATOM 750 O O . GLY A 1 106 ? -6.376 -7.672 13.948 1.00 92.31 106 GLY A O 1
ATOM 751 N N . ARG A 1 107 ? -4.533 -6.374 13.866 1.00 94.44 107 ARG A N 1
ATOM 752 C CA . ARG A 1 107 ? -5.255 -5.090 13.919 1.00 94.44 107 ARG A CA 1
ATOM 753 C C . ARG A 1 107 ? -5.925 -4.748 12.594 1.00 94.44 107 ARG A C 1
ATOM 755 O O . ARG A 1 107 ? -7.099 -4.396 12.583 1.00 94.44 107 ARG A O 1
ATOM 762 N N . ALA A 1 108 ? -5.197 -4.885 11.489 1.00 96.62 108 ALA A N 1
ATOM 763 C CA . ALA A 1 108 ? -5.755 -4.755 10.153 1.00 96.62 108 ALA A CA 1
ATOM 764 C C . ALA A 1 108 ? -6.075 -6.137 9.591 1.00 96.62 108 ALA A C 1
ATOM 766 O O . ALA A 1 108 ? -5.329 -7.093 9.793 1.00 96.62 108 ALA A O 1
ATOM 767 N N . ARG A 1 109 ? -7.190 -6.224 8.868 1.00 95.62 109 ARG A N 1
ATOM 768 C CA . ARG A 1 109 ? -7.591 -7.420 8.103 1.00 95.62 109 ARG A CA 1
ATOM 769 C C . ARG A 1 109 ? -7.709 -7.140 6.613 1.00 95.62 109 ARG A C 1
ATOM 771 O O . ARG A 1 109 ? -8.023 -8.036 5.840 1.00 95.62 109 ARG A O 1
ATOM 778 N N . VAL A 1 110 ? -7.491 -5.889 6.225 1.00 98.25 110 VAL A N 1
ATOM 779 C CA . VAL A 1 110 ? -7.497 -5.450 4.840 1.00 98.25 110 VAL A CA 1
ATOM 780 C C . VAL A 1 110 ? -6.155 -4.801 4.553 1.00 98.25 110 VAL A C 1
ATOM 782 O O . VAL A 1 110 ? -5.674 -4.003 5.360 1.00 98.25 110 VAL A O 1
ATOM 785 N N . ALA A 1 111 ? -5.560 -5.114 3.408 1.00 98.56 111 ALA A N 1
ATOM 786 C CA . ALA A 1 111 ? -4.424 -4.363 2.905 1.00 98.56 111 ALA A CA 1
ATOM 787 C C . ALA A 1 111 ? -4.474 -4.167 1.396 1.00 98.56 111 ALA A C 1
ATOM 789 O O . ALA A 1 111 ? -4.979 -5.018 0.664 1.00 98.56 111 ALA A O 1
ATOM 790 N N . VAL A 1 112 ? -3.891 -3.055 0.949 1.00 98.56 112 VAL A N 1
ATOM 791 C CA . VAL A 1 112 ? -3.543 -2.818 -0.454 1.00 98.56 112 VAL A CA 1
ATOM 792 C C . VAL A 1 112 ? -2.032 -2.688 -0.583 1.00 98.56 112 VAL A C 1
ATOM 794 O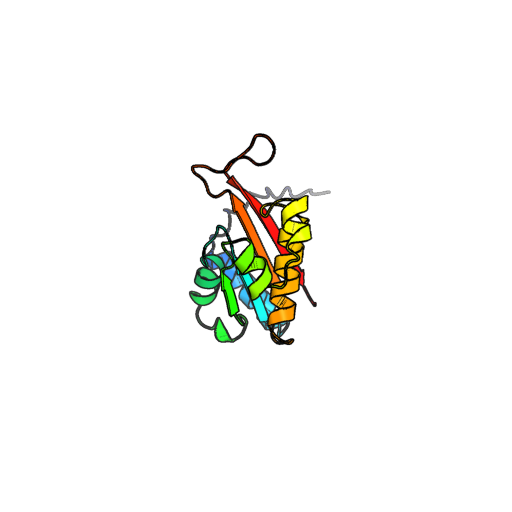 O . VAL A 1 112 ? -1.386 -2.016 0.223 1.00 98.56 112 VAL A O 1
ATOM 797 N N . ALA A 1 113 ? -1.470 -3.327 -1.601 1.00 98.75 113 ALA A N 1
ATOM 798 C CA . ALA A 1 113 ? -0.061 -3.251 -1.939 1.00 98.75 113 ALA A CA 1
ATOM 799 C C . ALA A 1 113 ? 0.141 -2.730 -3.359 1.00 98.75 113 ALA A C 1
ATOM 801 O O . ALA A 1 113 ? -0.597 -3.114 -4.265 1.00 98.75 113 ALA A O 1
ATOM 802 N N . VAL A 1 114 ? 1.160 -1.893 -3.560 1.00 98.62 114 VAL A N 1
ATOM 803 C CA . VAL A 1 114 ? 1.489 -1.315 -4.867 1.00 98.62 114 VAL A CA 1
ATOM 804 C C . VAL A 1 114 ? 2.984 -1.391 -5.146 1.00 98.62 114 VAL A C 1
ATOM 806 O O . VAL A 1 114 ? 3.811 -0.860 -4.398 1.00 98.62 114 VAL A O 1
ATOM 809 N N . THR A 1 115 ? 3.329 -2.007 -6.276 1.00 98.06 115 THR A N 1
ATOM 810 C CA . THR A 1 115 ? 4.693 -2.077 -6.814 1.00 98.06 115 THR A CA 1
ATOM 811 C C . THR A 1 115 ? 4.683 -1.814 -8.316 1.00 98.06 115 THR A C 1
ATOM 813 O O . THR A 1 115 ? 3.869 -2.369 -9.047 1.00 98.06 115 THR A O 1
ATOM 816 N N . GLY A 1 116 ? 5.564 -0.943 -8.801 1.00 95.56 116 GLY A N 1
ATOM 817 C CA . GLY A 1 116 ? 5.501 -0.461 -10.177 1.00 95.56 116 GLY A CA 1
ATOM 818 C C . GLY A 1 116 ? 6.766 0.250 -10.632 1.00 95.56 116 GLY A C 1
ATOM 819 O O . GLY A 1 116 ? 7.645 0.566 -9.829 1.00 95.56 116 GLY A O 1
ATOM 820 N N . VAL A 1 117 ? 6.839 0.510 -11.935 1.00 91.44 117 VAL A N 1
ATOM 821 C CA . VAL A 1 117 ? 7.892 1.305 -12.574 1.00 91.44 117 VAL A CA 1
ATOM 822 C C . VAL A 1 117 ? 7.337 2.703 -12.838 1.00 91.44 117 VAL A C 1
ATOM 824 O O . VAL A 1 117 ? 6.740 2.943 -13.884 1.00 91.44 117 VAL A O 1
ATOM 827 N N . ALA A 1 118 ? 7.522 3.638 -11.903 1.00 81.50 118 ALA A N 1
ATOM 828 C CA . ALA A 1 118 ? 7.014 5.008 -12.061 1.00 81.50 118 ALA A CA 1
ATOM 829 C C . ALA A 1 118 ? 7.674 5.774 -13.228 1.00 81.50 118 ALA A C 1
ATOM 831 O O . ALA A 1 118 ? 7.053 6.652 -13.819 1.00 81.50 118 ALA A O 1
ATOM 832 N N . GLY A 1 119 ? 8.914 5.423 -13.587 1.00 85.19 119 GLY A N 1
ATOM 833 C CA . GLY A 1 119 ? 9.699 6.133 -14.596 1.00 85.19 119 GLY A CA 1
ATOM 834 C C . GLY A 1 119 ? 10.552 7.271 -14.020 1.00 85.19 119 GLY A C 1
ATOM 835 O O . GLY A 1 119 ? 10.626 7.436 -12.803 1.00 85.19 119 GLY A O 1
ATOM 836 N N . PRO A 1 120 ? 11.243 8.042 -14.882 1.00 80.69 120 PRO A N 1
ATOM 837 C CA . PRO A 1 120 ? 11.231 7.945 -16.348 1.00 80.69 120 PRO A CA 1
ATOM 838 C C . PRO A 1 120 ? 12.072 6.782 -16.907 1.00 80.69 120 PRO A C 1
ATOM 840 O O . PRO A 1 120 ? 12.002 6.494 -18.098 1.00 80.69 120 PRO A O 1
ATOM 843 N N . THR A 1 121 ? 12.862 6.105 -16.070 1.00 76.38 121 THR A N 1
ATOM 844 C CA . THR A 1 121 ? 13.713 4.962 -16.442 1.00 76.38 121 THR A CA 1
ATOM 845 C C . THR A 1 121 ? 13.251 3.671 -15.751 1.00 76.38 121 THR A C 1
ATOM 847 O O . THR A 1 121 ? 12.278 3.670 -14.998 1.00 76.38 121 THR A O 1
ATOM 850 N N . GLY A 1 122 ? 13.930 2.547 -16.015 1.00 77.00 122 GLY A N 1
ATOM 851 C CA . GLY A 1 122 ? 13.689 1.271 -15.323 1.00 77.00 122 GLY A CA 1
ATOM 852 C C . GLY A 1 122 ? 12.638 0.360 -15.964 1.00 77.00 122 GLY A C 1
ATOM 853 O O . GLY A 1 122 ? 12.400 -0.731 -15.452 1.00 77.00 122 GLY A O 1
ATOM 854 N N . GLY A 1 123 ? 12.033 0.778 -17.079 1.00 77.69 123 GLY A N 1
ATOM 855 C CA . GLY A 1 123 ? 11.164 -0.084 -17.877 1.00 77.69 123 GLY A CA 1
ATOM 856 C C . GLY A 1 123 ? 11.949 -1.047 -18.773 1.00 77.69 123 GLY A C 1
ATOM 857 O O . GLY A 1 123 ? 13.049 -0.732 -19.224 1.00 77.69 123 GLY A O 1
ATOM 858 N N . SER A 1 124 ? 11.359 -2.203 -19.062 1.00 83.19 124 SER A N 1
ATOM 859 C CA . SER A 1 124 ? 11.798 -3.154 -20.091 1.00 83.19 124 SER A CA 1
ATOM 860 C C . SER A 1 124 ? 10.690 -3.370 -21.130 1.00 83.19 124 SER A C 1
ATOM 862 O O . SER A 1 124 ? 9.590 -2.844 -20.974 1.00 83.19 124 SER A O 1
ATOM 864 N N . ALA A 1 125 ? 10.956 -4.152 -22.183 1.00 80.44 125 ALA A N 1
ATOM 865 C CA . ALA A 1 125 ? 9.921 -4.530 -23.152 1.00 80.44 125 ALA A CA 1
ATOM 866 C C . ALA A 1 125 ? 8.744 -5.268 -22.483 1.00 80.44 125 ALA A C 1
ATOM 868 O O . ALA A 1 125 ? 7.590 -4.980 -22.782 1.00 80.44 125 ALA A O 1
ATOM 869 N N . ASP A 1 126 ? 9.043 -6.152 -21.527 1.00 82.62 126 ASP A N 1
ATOM 870 C CA . ASP A 1 126 ? 8.030 -6.929 -20.800 1.00 82.62 126 ASP A CA 1
ATOM 871 C C . ASP A 1 126 ? 7.362 -6.133 -19.666 1.00 82.62 126 ASP A C 1
ATOM 873 O O . ASP A 1 126 ? 6.272 -6.479 -19.214 1.00 82.62 126 ASP A O 1
ATOM 877 N N . LYS A 1 127 ? 8.028 -5.086 -19.161 1.00 86.25 127 LYS A N 1
ATOM 878 C CA . LYS A 1 127 ? 7.577 -4.262 -18.027 1.00 86.25 127 LYS A CA 1
ATOM 879 C C . LYS A 1 127 ? 7.878 -2.789 -18.305 1.00 86.25 127 LYS A C 1
ATOM 881 O O . LYS A 1 127 ? 8.826 -2.246 -17.730 1.00 86.25 127 LYS A O 1
ATOM 886 N N . PRO A 1 128 ? 7.133 -2.134 -19.208 1.00 89.44 128 PRO A N 1
ATOM 887 C CA . PRO A 1 128 ? 7.399 -0.751 -19.579 1.00 89.44 128 PRO A CA 1
ATOM 888 C C . PRO A 1 128 ? 7.209 0.206 -18.395 1.00 89.44 128 PRO A C 1
ATOM 890 O O . PRO A 1 128 ? 6.525 -0.104 -17.415 1.00 89.44 128 PRO A O 1
ATOM 893 N N . VAL A 1 129 ? 7.790 1.403 -18.504 1.00 92.75 129 VAL A N 1
ATOM 894 C CA . VAL A 1 129 ? 7.481 2.520 -17.597 1.00 92.75 129 VAL A CA 1
ATOM 895 C C . VAL A 1 129 ? 5.966 2.738 -17.560 1.00 92.75 129 VAL A C 1
ATOM 897 O O . VAL A 1 129 ? 5.305 2.689 -18.595 1.00 92.75 129 VAL A O 1
ATOM 900 N N . GLY A 1 130 ? 5.419 2.947 -16.365 1.00 92.12 130 GLY A N 1
ATOM 901 C CA . GLY A 1 130 ? 3.980 3.020 -16.114 1.00 92.12 130 GLY A CA 1
ATOM 902 C C . GLY A 1 130 ? 3.341 1.682 -15.733 1.00 92.12 130 GLY A C 1
ATOM 903 O O . GLY A 1 130 ? 2.186 1.668 -15.318 1.00 92.12 130 GLY A O 1
ATOM 904 N N . THR A 1 131 ? 4.066 0.560 -15.809 1.00 94.81 131 THR A N 1
ATOM 905 C CA . THR A 1 131 ? 3.554 -0.730 -15.317 1.00 94.81 131 THR A CA 1
ATOM 906 C C . THR A 1 131 ? 3.431 -0.704 -13.798 1.00 94.81 131 THR A C 1
ATOM 908 O O . THR A 1 131 ? 4.420 -0.470 -13.098 1.00 94.81 131 THR A O 1
ATOM 911 N N . VAL A 1 132 ? 2.237 -1.006 -13.286 1.00 97.31 132 VAL A N 1
ATOM 912 C CA . VAL A 1 132 ? 1.944 -1.090 -11.851 1.00 97.31 132 VAL A CA 1
ATOM 913 C C . VAL A 1 132 ? 1.168 -2.370 -11.561 1.00 97.31 132 VAL A C 1
ATOM 915 O O . VAL A 1 132 ? 0.209 -2.697 -12.254 1.00 97.31 132 VAL A O 1
ATOM 918 N N . TRP A 1 133 ? 1.582 -3.074 -10.512 1.00 98.06 133 TRP A N 1
ATOM 919 C CA . TRP A 1 133 ? 0.855 -4.186 -9.920 1.00 98.06 133 TRP A CA 1
ATOM 920 C C . TRP A 1 133 ? 0.209 -3.752 -8.612 1.00 98.06 133 TRP A C 1
ATOM 922 O O . TRP A 1 133 ? 0.851 -3.119 -7.769 1.00 98.06 133 TRP A O 1
ATOM 932 N N . PHE A 1 134 ? -1.046 -4.159 -8.449 1.00 98.31 134 PHE A N 1
ATOM 933 C CA . PHE A 1 134 ? -1.828 -3.982 -7.236 1.00 98.31 134 PHE A CA 1
ATOM 934 C C . PHE A 1 134 ? -2.086 -5.351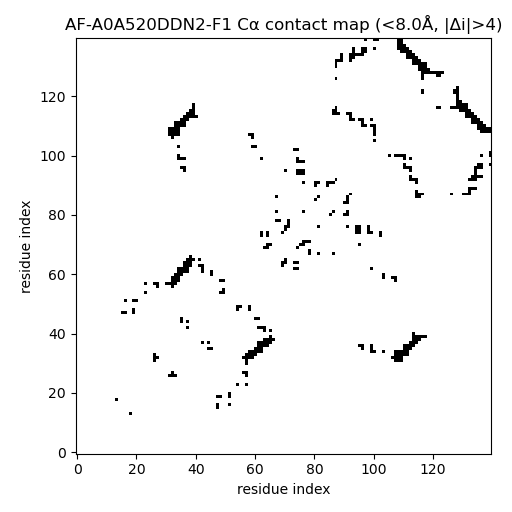 -6.607 1.00 98.31 134 PHE A C 1
ATOM 936 O O . PHE A 1 134 ? -2.444 -6.300 -7.305 1.00 98.31 134 PHE A O 1
ATOM 943 N N . GLY A 1 135 ? -1.893 -5.453 -5.296 1.00 98.06 135 GLY A N 1
ATOM 944 C CA . GLY A 1 135 ? -2.247 -6.619 -4.493 1.00 98.06 135 GLY A CA 1
ATOM 945 C C . GLY A 1 135 ? -3.252 -6.234 -3.416 1.00 98.06 135 GLY A C 1
ATOM 946 O O . GLY A 1 135 ? -3.197 -5.125 -2.888 1.00 98.06 135 GLY A O 1
ATOM 947 N N . TRP A 1 136 ? -4.150 -7.152 -3.072 1.00 97.56 136 TRP A N 1
ATOM 948 C CA . TRP A 1 136 ? -5.137 -6.967 -2.008 1.00 97.56 136 TRP A CA 1
ATOM 949 C C . TRP A 1 136 ? -5.147 -8.192 -1.103 1.00 97.56 136 TRP A C 1
ATOM 951 O O . TRP A 1 136 ? -5.103 -9.319 -1.594 1.00 97.56 136 TRP A O 1
ATOM 961 N N . ALA A 1 137 ? -5.267 -7.958 0.198 1.00 97.19 137 ALA A N 1
ATOM 962 C CA . ALA A 1 137 ? -5.606 -8.972 1.188 1.00 97.19 137 ALA A CA 1
ATOM 963 C C . ALA A 1 137 ? -6.884 -8.519 1.898 1.00 97.19 137 ALA A C 1
ATOM 965 O O . ALA A 1 137 ? -6.993 -7.346 2.259 1.00 97.19 137 ALA A O 1
ATOM 966 N N . VAL A 1 138 ? -7.862 -9.412 2.053 1.00 94.75 138 VAL A N 1
ATOM 967 C CA . VAL A 1 138 ? -9.154 -9.125 2.692 1.00 94.75 138 VAL A CA 1
ATOM 968 C C . VAL A 1 138 ? -9.519 -10.314 3.569 1.00 94.75 138 VAL A C 1
ATOM 970 O O . VAL A 1 138 ? -9.583 -11.431 3.076 1.00 94.75 138 VAL A O 1
ATOM 973 N N . ASP A 1 139 ? -9.787 -10.037 4.843 1.00 86.56 139 ASP A N 1
ATOM 974 C CA . ASP A 1 139 ? -10.119 -11.003 5.900 1.00 86.56 139 ASP A CA 1
ATOM 975 C C . ASP A 1 139 ? -8.960 -11.889 6.398 1.00 86.56 139 ASP A C 1
ATOM 977 O O . ASP A 1 139 ? -9.185 -12.774 7.226 1.00 86.56 139 ASP A O 1
ATOM 981 N N . GLY A 1 140 ? -7.721 -11.554 6.021 1.00 60.00 140 GLY A N 1
ATOM 982 C CA . GLY A 1 140 ? -6.517 -12.332 6.346 1.00 60.00 140 GLY A CA 1
ATOM 983 C C . GLY A 1 140 ? -6.331 -13.505 5.400 1.00 60.00 140 GLY A C 1
ATOM 984 O O . GLY A 1 140 ? -5.818 -14.538 5.880 1.00 60.00 140 GLY A O 1
#

Solvent-accessible surface area (backbone atoms only — not comparable to full-atom values): 7632 Å² total; per-residue (Å²): 136,84,83,81,80,75,80,80,67,79,72,77,80,73,51,71,70,58,52,40,53,54,49,47,54,56,26,52,78,67,75,36,18,32,25,33,24,22,23,63,62,69,42,51,67,49,48,58,46,59,70,40,87,72,28,81,75,30,45,73,52,67,40,71,30,68,48,73,64,40,30,29,73,71,27,62,31,57,66,67,58,34,70,75,59,36,68,63,28,67,71,44,12,40,38,32,5,50,17,35,23,62,67,47,76,73,62,20,35,27,17,42,10,39,23,37,29,75,47,99,58,86,45,45,95,93,47,39,55,67,42,68,32,76,16,70,29,72,82,109

pLDDT: mean 91.34, std 14.61, range [33.78, 98.88]

Radius of gyration: 17.39 Å; Cα contacts (8 Å, |Δi|>4): 258; chains: 1; bounding box: 59×29×38 Å

Foldseek 3Di:
DDDDDDPPPPPDPDDLLRVLVVVQVVQLVVQAAEEEEEAPCQCVNVVSNVVDPPSVSHYDYYQHQHDLVSLCPQQVQDSVVCVVANCADAVNQASNQNSRCVNSVNRHQKYKYKDAQCDPDDADPVHGHVRMDIHMGHRD

Nearest PDB structures (foldseek):
  2a9s-assembly1_B  TM=8.811E-01  e=3.775E-14  Agrobacterium fabrum str. C58
  5v01-assembly1_B  TM=9.613E-01  e=2.628E-12  Klebsiella pneumoniae subsp. pneumoniae MGH 78578
  5kvk-assembly1_A-2  TM=9.534E-01  e=3.888E-12  Klebsiella pneumoniae 700603
  5kol-assembly2_D  TM=9.561E-01  e=6.997E-12  Escherichia coli O157:H7
  6l19-assembly1_B  TM=9.363E-01  e=1.504E-10  Enterobacter asburiae